Protein 2G1L (pdb70)

Foldseek 3Di:
DFKKKAFPDPDADPPADGMDGDDAAKFWEADAPGNHHDDDPQGHRGAKIKHWDADPVRDIWIKIAGDVSWWKDWPRHTDDGIDIDDAQIWMDTGPRTIIGIHD

Nearest PDB structures (foldseek):
  2g1l-assembly1_A  TM=1.010E+00  e=1.558E-19  Homo sapiens
  4egx-assembly1_B  TM=9.614E-01  e=3.725E-14  Homo sapiens
  4ejq-assembly2_D  TM=9.574E-01  e=4.133E-14  Homo sapiens
  4ejq-assembly1_B  TM=9.590E-01  e=3.873E-13  Homo sapiens
  2eh0-assembly1_A  TM=9.207E-01  e=5.024E-13  Homo sapiens

B-factor: mean 48.71, std 15.78, range [2.0, 111.2]

Structure (mmCIF, N/CA/C/O backbone):
data_2G1L
#
_entry.id   2G1L
#
_cell.length_a   107.620
_cell.length_b   107.620
_cell.length_c   82.995
_cell.angle_alpha   90.00
_cell.angle_beta   90.00
_cell.angle_gamma   120.00
#
_symmetry.space_group_name_H-M   'P 61 2 2'
#
loop_
_entity.id
_entity.type
_entity.pdbx_description
1 polymer 'Kinesin-like protein KIF1C'
2 non-polymer 'CHLORIDE ION'
3 non-polymer 'NICKEL (II) ION'
4 non-polymer 'UNKNOWN ATOM OR ION'
5 water water
#
loop_
_atom_site.group_PDB
_atom_site.id
_atom_site.type_symbol
_atom_site.label_atom_id
_atom_site.label_alt_id
_atom_site.label_comp_id
_atom_site.label_asym_id
_atom_site.label_entity_id
_atom_site.label_seq_id
_atom_site.pdbx_PDB_ins_code
_atom_site.Cartn_x
_atom_site.Cartn_y
_atom_site.Cartn_z
_atom_site.occupancy
_atom_site.B_iso_or_equiv
_atom_site.auth_seq_id
_atom_site.auth_comp_id
_atom_site.auth_asym_id
_atom_site.auth_atom_id
_atom_site.pdbx_PDB_model_num
ATOM 1 N N . SER A 1 2 ? 26.212 -52.424 0.180 1.00 64.42 497 SER A N 1
ATOM 2 C CA . SER A 1 2 ? 25.752 -51.464 1.238 1.00 64.85 497 SER A CA 1
ATOM 3 C C . SER A 1 2 ? 25.267 -50.153 0.587 1.00 63.23 497 SER A C 1
ATOM 4 O O . SER A 1 2 ? 25.253 -50.032 -0.658 1.00 61.65 497 SER A O 1
ATOM 7 N N . THR A 1 3 ? 24.857 -49.187 1.422 1.00 58.47 498 THR A N 1
ATOM 8 C CA . THR A 1 3 ? 24.674 -47.809 0.955 1.00 56.76 498 THR A CA 1
ATOM 9 C C . THR A 1 3 ? 26.057 -47.220 0.681 1.00 56.45 498 THR A C 1
ATOM 10 O O . THR A 1 3 ? 27.048 -47.605 1.340 1.00 56.70 498 THR A O 1
ATOM 14 N N . PRO A 1 4 ? 26.146 -46.322 -0.317 1.00 51.75 499 PRO A N 1
ATOM 15 C CA . PRO A 1 4 ? 27.356 -45.554 -0.475 1.00 47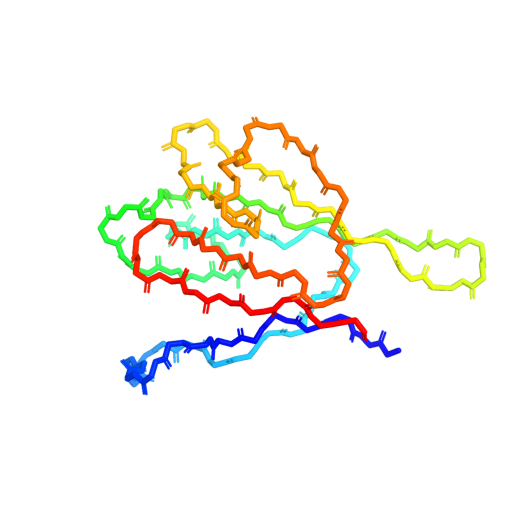.42 499 PRO A CA 1
ATOM 16 C C . PRO A 1 4 ? 27.490 -44.506 0.626 1.00 43.08 499 PRO A C 1
ATOM 17 O O . PRO A 1 4 ? 26.502 -43.889 1.015 1.00 40.45 499 PRO A O 1
ATOM 21 N N . HIS A 1 5 ? 28.709 -44.314 1.122 1.00 41.34 500 HIS A N 1
ATOM 22 C CA . HIS A 1 5 ? 28.983 -43.288 2.128 1.00 39.45 500 HIS A CA 1
ATOM 23 C C . HIS A 1 5 ? 29.882 -42.187 1.606 1.00 37.68 500 HIS A C 1
ATOM 24 O O . HIS A 1 5 ? 30.801 -42.439 0.836 1.00 35.57 500 HIS A O 1
ATOM 31 N N . LEU A 1 6 ? 29.634 -40.966 2.061 1.00 38.18 501 LEU A N 1
ATOM 32 C CA . LEU A 1 6 ? 30.569 -39.864 1.873 1.00 36.46 501 LEU A CA 1
ATOM 33 C C . LEU A 1 6 ? 31.132 -39.535 3.232 1.00 36.33 501 LEU A C 1
ATOM 34 O O . LEU A 1 6 ? 30.413 -39.132 4.120 1.00 36.87 501 LEU A O 1
ATOM 39 N N . VAL A 1 7 ? 32.431 -39.725 3.382 1.00 38.52 502 VAL A N 1
ATOM 40 C CA . VAL A 1 7 ? 33.094 -39.733 4.682 1.00 36.61 502 VAL A CA 1
ATOM 41 C C . VAL A 1 7 ? 34.003 -38.526 4.779 1.00 36.43 502 VAL A C 1
ATOM 42 O O . VAL A 1 7 ? 34.755 -38.249 3.855 1.00 35.85 502 VAL A O 1
ATOM 46 N N . ASN A 1 8 ? 33.965 -37.825 5.902 1.00 37.99 503 ASN A N 1
ATOM 47 C CA . ASN A 1 8 ? 34.699 -36.579 6.030 1.00 37.94 503 ASN A CA 1
ATOM 48 C C . ASN A 1 8 ? 36.141 -36.844 6.433 1.00 39.00 503 ASN A C 1
ATOM 49 O O . ASN A 1 8 ? 36.390 -37.3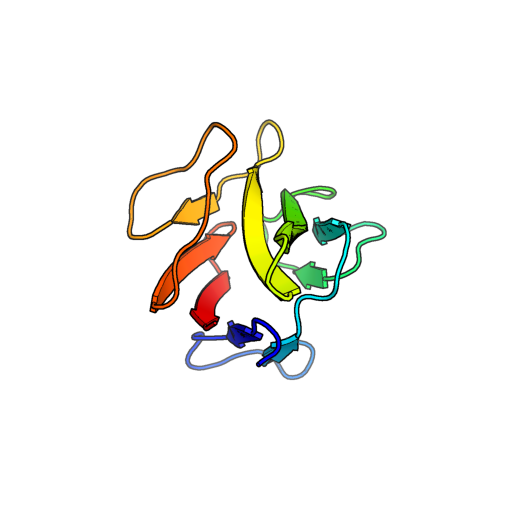67 7.499 1.00 42.90 503 ASN A O 1
ATOM 54 N N . LEU A 1 9 ? 37.099 -36.478 5.591 1.00 42.14 504 LEU A N 1
ATOM 55 C CA . LEU A 1 9 ? 38.504 -36.763 5.902 1.00 44.60 504 LEU A CA 1
ATOM 56 C C . LEU A 1 9 ? 39.203 -35.615 6.625 1.00 47.46 504 LEU A C 1
ATOM 57 O O . LEU A 1 9 ? 40.348 -35.766 7.006 1.00 46.81 504 LEU A O 1
ATOM 62 N N . ASN A 1 10 ? 38.535 -34.484 6.846 1.00 53.32 505 ASN A N 1
ATOM 63 C CA . ASN A 1 10 ? 39.200 -33.357 7.522 1.00 59.57 505 ASN A CA 1
ATOM 64 C C . ASN A 1 10 ? 39.672 -33.729 8.911 1.00 63.99 505 ASN A C 1
ATOM 65 O O . ASN A 1 10 ? 38.921 -34.304 9.669 1.00 64.00 505 ASN A O 1
ATOM 70 N N . GLU A 1 11 ? 40.924 -33.392 9.237 1.00 72.39 506 GLU A N 1
ATOM 71 C CA . GLU A 1 11 ? 41.536 -33.773 10.533 1.00 75.84 506 GLU A CA 1
ATOM 72 C C . GLU A 1 11 ? 40.912 -33.040 11.724 1.00 78.44 506 GLU A C 1
ATOM 73 O O . GLU A 1 11 ? 40.717 -33.629 12.780 1.00 77.77 506 GLU A O 1
ATOM 79 N N . ASP A 1 12 ? 40.598 -31.761 11.547 1.00 81.75 507 ASP A N 1
ATOM 80 C CA . ASP A 1 12 ? 39.905 -30.985 12.577 1.00 84.08 507 ASP A CA 1
ATOM 81 C C . ASP A 1 12 ? 38.637 -30.406 11.996 1.00 84.90 507 ASP A C 1
ATOM 82 O O . ASP A 1 12 ? 38.609 -29.245 11.595 1.00 86.15 507 ASP A O 1
ATOM 87 N N . PRO A 1 13 ? 37.581 -31.217 11.931 1.00 84.50 508 PRO A N 1
ATOM 88 C CA . PRO A 1 13 ? 36.316 -30.710 11.442 1.00 85.64 508 PRO A CA 1
ATOM 89 C C . PRO A 1 13 ? 35.641 -29.874 12.520 1.00 86.79 508 PRO A C 1
ATOM 90 O O . PRO A 1 13 ? 35.753 -30.221 13.695 1.00 85.89 508 PRO A O 1
ATOM 94 N N . LEU A 1 14 ? 34.954 -28.790 12.140 1.00 88.73 509 LEU A N 1
ATOM 95 C CA . LEU A 1 14 ? 34.220 -27.976 13.132 1.00 90.99 509 LEU A CA 1
ATOM 96 C C . LEU A 1 14 ? 33.075 -28.774 13.789 1.00 93.34 509 LEU A C 1
ATOM 97 O O . LEU A 1 14 ? 32.637 -29.823 13.276 1.00 93.01 509 LEU A O 1
ATOM 102 N N . MET A 1 15 ? 32.611 -28.274 14.934 1.00 95.78 510 MET A N 1
ATOM 103 C CA . MET A 1 15 ? 31.522 -28.911 15.683 1.00 96.56 510 MET A CA 1
ATOM 104 C C . MET A 1 15 ? 30.246 -29.006 14.797 1.00 95.84 510 MET A C 1
ATOM 105 O O . MET A 1 15 ? 29.545 -30.026 14.790 1.00 95.65 510 MET A O 1
ATOM 110 N N . SER A 1 16 ? 29.989 -27.938 14.040 1.00 93.46 511 SER A N 1
ATOM 111 C CA . SER A 1 16 ? 28.873 -27.853 13.085 1.00 90.61 511 SER A CA 1
ATOM 112 C C . SER A 1 16 ? 29.036 -28.766 11.862 1.00 88.05 511 SER A C 1
ATOM 113 O O . SER A 1 16 ? 28.055 -29.142 11.213 1.00 88.22 511 SER A O 1
ATOM 116 N N . GLU A 1 17 ? 30.289 -29.084 11.550 1.00 84.13 512 GLU A N 1
ATOM 117 C CA . GLU A 1 17 ? 30.662 -29.832 10.356 1.00 79.99 512 GLU A CA 1
ATOM 118 C C . GLU A 1 17 ? 30.259 -31.301 10.478 1.00 75.88 512 GLU A C 1
ATOM 119 O O . GLU A 1 17 ? 30.342 -31.904 11.554 1.00 77.28 512 GLU A O 1
ATOM 125 N N . CYS A 1 18 ? 29.862 -31.873 9.355 1.00 69.60 513 CYS A N 1
ATOM 126 C CA . CYS A 1 18 ? 29.238 -33.166 9.335 1.00 62.75 513 CYS A CA 1
ATOM 127 C C . CYS A 1 18 ? 30.233 -34.234 8.907 1.00 54.34 513 CYS A C 1
ATOM 128 O O . CYS A 1 18 ? 30.901 -34.106 7.894 1.00 51.17 513 CYS A O 1
ATOM 131 N N . LEU A 1 19 ? 30.305 -35.305 9.675 1.00 48.04 514 LEU A N 1
ATOM 132 C CA . LEU A 1 19 ? 31.375 -36.290 9.533 1.00 44.15 514 LEU A CA 1
ATOM 133 C C . LEU A 1 19 ? 31.097 -37.413 8.539 1.00 39.09 514 LEU A C 1
ATOM 134 O O . LEU A 1 19 ? 32.028 -37.992 8.008 1.00 38.49 514 LEU A O 1
ATOM 139 N N . LEU A 1 20 ? 29.832 -37.706 8.278 1.00 38.64 515 LEU A N 1
ATOM 140 C CA . LEU A 1 20 ? 29.458 -38.832 7.434 1.00 40.29 515 LEU A CA 1
ATOM 141 C C . LEU A 1 20 ? 28.030 -38.686 6.914 1.00 38.77 515 LEU A C 1
ATOM 142 O O . LEU A 1 20 ? 27.135 -38.411 7.682 1.00 36.48 515 LEU A O 1
ATOM 147 N N . TYR A 1 21 ? 27.839 -38.883 5.613 1.00 40.97 516 TYR A N 1
ATOM 148 C CA . TYR A 1 21 ? 26.517 -38.943 4.998 1.00 42.68 516 TYR A CA 1
ATOM 149 C C . TYR A 1 21 ? 26.402 -40.237 4.244 1.00 41.11 516 TYR A C 1
ATOM 150 O O . TYR A 1 21 ? 27.353 -40.649 3.581 1.00 38.80 516 TYR A O 1
ATOM 159 N N . HIS A 1 22 ? 25.233 -40.866 4.324 1.00 40.02 517 HIS A N 1
ATOM 160 C CA . HIS A 1 22 ? 24.881 -41.944 3.397 1.00 40.26 517 HIS A CA 1
ATOM 161 C C . HIS A 1 22 ? 24.291 -41.306 2.142 1.00 41.01 517 HIS A C 1
ATOM 162 O O . HIS A 1 22 ? 23.481 -40.410 2.241 1.00 43.79 517 HIS A O 1
ATOM 169 N N . ILE A 1 23 ? 24.723 -41.745 0.968 1.00 42.57 518 ILE A N 1
ATOM 170 C CA . ILE A 1 23 ? 24.165 -41.238 -0.280 1.00 44.06 518 ILE A CA 1
ATOM 171 C C . ILE A 1 23 ? 22.999 -42.107 -0.720 1.00 45.85 518 ILE A C 1
ATOM 172 O O . ILE A 1 23 ? 23.164 -43.259 -1.141 1.00 45.93 518 ILE A O 1
ATOM 177 N N . LYS A 1 24 ? 21.817 -41.522 -0.619 1.00 48.81 519 LYS A N 1
ATOM 178 C CA . LYS A 1 24 ? 20.585 -42.213 -0.914 1.00 49.89 519 LYS A CA 1
ATOM 179 C C . LYS A 1 24 ? 20.229 -42.167 -2.397 1.00 49.58 519 LYS A C 1
ATOM 180 O O . LYS A 1 24 ? 20.765 -41.346 -3.162 1.00 47.56 519 LYS A O 1
ATOM 186 N N . ASP A 1 25 ? 19.342 -43.086 -2.785 1.00 47.65 520 ASP A N 1
ATOM 187 C CA . ASP A 1 25 ? 18.814 -43.159 -4.130 1.00 44.62 520 ASP A CA 1
ATOM 188 C C . ASP A 1 25 ? 18.342 -41.768 -4.549 1.00 40.10 520 ASP A C 1
ATOM 189 O O . ASP A 1 25 ? 17.806 -41.039 -3.754 1.00 39.63 520 ASP A O 1
ATOM 194 N N . GLY A 1 26 ? 18.598 -41.378 -5.783 1.00 37.76 521 GLY A N 1
ATOM 195 C CA . GLY A 1 26 ? 18.220 -40.042 -6.235 1.00 39.12 521 GLY A CA 1
ATOM 196 C C . GLY A 1 26 ? 19.337 -39.011 -6.217 1.00 37.86 521 GLY A C 1
ATOM 197 O O . GLY A 1 26 ? 20.511 -39.345 -6.253 1.00 39.26 521 GLY A O 1
ATOM 198 N N . VAL A 1 27 ? 18.941 -37.752 -6.157 1.00 38.28 522 VAL A N 1
ATOM 199 C CA . VAL A 1 27 ? 19.836 -36.625 -6.246 1.00 39.20 522 VAL A CA 1
ATOM 200 C C . VAL A 1 27 ? 20.114 -36.103 -4.859 1.00 42.62 522 VAL A C 1
ATOM 201 O O . VAL A 1 27 ? 19.178 -35.737 -4.179 1.00 48.04 522 VAL A O 1
ATOM 205 N N . THR A 1 28 ? 21.386 -36.081 -4.435 1.00 44.26 523 THR A N 1
ATOM 206 C CA . THR A 1 28 ? 21.820 -35.315 -3.258 1.00 43.48 523 THR A CA 1
ATOM 207 C C . THR A 1 28 ? 22.537 -34.045 -3.694 1.00 46.63 523 THR A C 1
ATOM 208 O O . THR A 1 28 ? 23.618 -34.115 -4.258 1.00 49.81 523 THR A O 1
ATOM 212 N N . ARG A 1 29 ? 21.940 -32.891 -3.423 1.00 49.65 524 ARG A N 1
ATOM 213 C CA . ARG A 1 29 ? 22.520 -31.588 -3.782 1.00 49.59 524 ARG A CA 1
ATOM 214 C C . ARG A 1 29 ? 23.461 -31.095 -2.704 1.00 49.76 524 ARG A C 1
ATOM 215 O O . ARG A 1 29 ? 23.118 -31.143 -1.511 1.00 48.61 524 ARG A O 1
ATOM 223 N N . VAL A 1 30 ? 24.646 -30.624 -3.119 1.00 48.01 525 VAL A N 1
ATOM 224 C CA . VAL A 1 30 ? 25.673 -30.123 -2.180 1.00 47.65 525 VAL A CA 1
ATOM 225 C C . VAL A 1 30 ? 25.926 -28.633 -2.384 1.00 47.18 525 VAL A C 1
ATOM 226 O O . VAL A 1 30 ? 26.104 -28.171 -3.503 1.00 46.61 525 VAL A O 1
ATOM 230 N N . GLY A 1 31 ? 25.942 -27.881 -1.297 1.00 50.69 526 GLY A N 1
ATOM 231 C CA . GLY A 1 31 ? 26.172 -26.442 -1.382 1.00 55.23 526 GLY A CA 1
ATOM 232 C C . GLY A 1 31 ? 25.867 -25.702 -0.091 1.00 57.44 526 GLY A C 1
ATOM 233 O O . GLY A 1 31 ? 25.991 -26.251 1.002 1.00 55.24 526 GLY A O 1
ATOM 234 N N . GLN A 1 32 ? 25.473 -24.444 -0.225 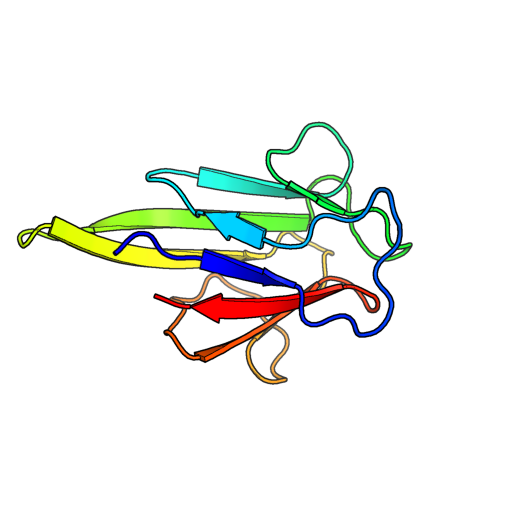1.00 63.07 527 GLN A N 1
ATOM 235 C CA . GLN A 1 32 ? 25.267 -23.573 0.930 1.00 67.15 527 GLN A CA 1
ATOM 236 C C . GLN A 1 32 ? 23.801 -23.253 1.106 1.00 69.39 527 GLN A C 1
ATOM 237 O O . GLN A 1 32 ? 23.264 -23.397 2.193 1.00 71.85 527 GLN A O 1
ATOM 243 N N . VAL A 1 33 ? 23.160 -22.819 0.030 1.00 71.86 528 VAL A N 1
ATOM 244 C CA . VAL A 1 33 ? 21.780 -22.363 0.095 1.00 73.42 528 VAL A CA 1
ATOM 245 C C . VAL A 1 33 ? 20.812 -23.450 -0.363 1.00 74.92 528 VAL A C 1
ATOM 246 O O . VAL A 1 33 ? 20.630 -23.668 -1.576 1.00 73.95 528 VAL A O 1
ATOM 250 N N . ASP A 1 34 ? 20.207 -24.120 0.627 1.00 76.01 529 ASP A N 1
ATOM 251 C CA . ASP A 1 34 ? 19.025 -2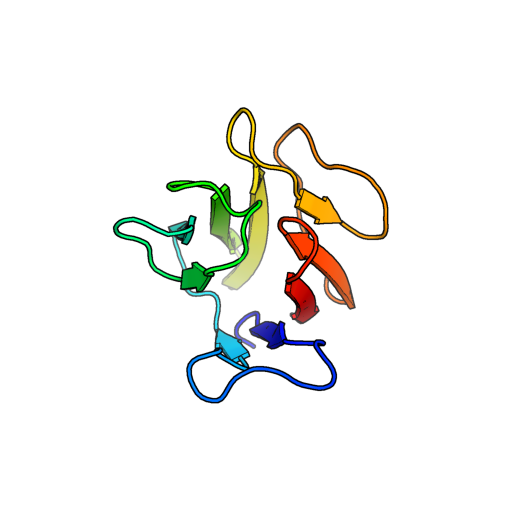5.002 0.433 1.00 76.02 529 ASP A CA 1
ATOM 252 C C . ASP A 1 34 ? 19.414 -26.293 -0.263 1.00 74.46 529 ASP A C 1
ATOM 253 O O . ASP A 1 34 ? 18.975 -26.585 -1.392 1.00 72.08 529 ASP A O 1
ATOM 258 N N . MET A 1 35 ? 20.234 -27.058 0.455 1.00 71.44 530 MET A N 1
ATOM 259 C CA . MET A 1 35 ? 20.901 -28.223 -0.078 1.00 69.32 530 MET A CA 1
ATOM 260 C C . MET A 1 35 ? 20.697 -29.406 0.845 1.00 65.51 530 MET A C 1
ATOM 261 O O . MET A 1 35 ? 20.300 -29.248 1.981 1.00 66.22 530 MET A O 1
ATOM 266 N N . ASP A 1 36 ? 20.972 -30.596 0.350 1.00 61.56 531 ASP A N 1
ATOM 267 C CA . ASP A 1 36 ? 20.873 -31.787 1.160 1.00 59.11 531 ASP A CA 1
ATOM 268 C C . ASP A 1 36 ? 22.141 -31.918 1.996 1.00 57.18 531 ASP A C 1
ATOM 269 O O . ASP A 1 36 ? 22.093 -32.397 3.119 1.00 58.24 531 ASP A O 1
ATOM 274 N N . ILE A 1 37 ? 23.281 -31.482 1.460 1.00 56.07 532 ILE A N 1
ATOM 275 C CA . ILE A 1 37 ? 24.505 -31.392 2.258 1.00 54.56 532 ILE A CA 1
ATOM 276 C C . ILE A 1 37 ? 24.983 -29.951 2.244 1.00 55.45 532 ILE A C 1
ATOM 277 O O . ILE A 1 37 ? 25.206 -29.383 1.182 1.00 57.46 532 ILE A O 1
ATOM 282 N N . LYS A 1 38 ? 25.117 -29.361 3.429 1.00 56.25 533 LYS A N 1
ATOM 283 C CA . LYS A 1 38 ? 25.509 -27.961 3.561 1.00 55.76 533 LYS A CA 1
ATOM 284 C C . LYS A 1 38 ? 26.982 -27.881 3.928 1.00 52.95 533 LYS A C 1
ATOM 285 O O . LYS A 1 38 ? 27.404 -28.472 4.914 1.00 51.04 533 LYS A O 1
ATOM 291 N N . LEU A 1 39 ? 27.764 -27.171 3.122 1.00 52.02 534 LEU A N 1
ATOM 292 C CA . LEU A 1 39 ? 29.193 -26.962 3.405 1.00 51.53 534 LEU A CA 1
ATOM 293 C C . LEU A 1 39 ? 29.448 -25.472 3.405 1.00 49.76 534 LEU A C 1
ATOM 294 O O . LEU A 1 39 ? 28.915 -24.751 2.553 1.00 50.15 534 LEU A O 1
ATOM 299 N N . THR A 1 40 ? 30.253 -24.998 4.350 1.00 48.12 535 THR A N 1
ATOM 300 C CA . THR A 1 40 ? 30.334 -23.551 4.592 1.00 48.78 535 THR A CA 1
ATOM 301 C C . THR A 1 40 ? 31.562 -22.839 4.048 1.00 47.85 535 THR A C 1
ATOM 302 O O . THR A 1 40 ? 31.533 -21.639 3.910 1.00 53.91 535 THR A O 1
ATOM 306 N N . GLY A 1 41 ? 32.636 -23.550 3.755 1.00 46.56 536 GLY A N 1
ATOM 307 C CA . GLY A 1 41 ? 33.823 -22.931 3.156 1.00 46.87 536 GLY A CA 1
ATOM 308 C C . GLY A 1 41 ? 33.611 -21.761 2.185 1.00 46.62 536 GLY A C 1
ATOM 309 O O . GLY A 1 41 ? 32.608 -21.658 1.471 1.00 47.37 536 GLY A O 1
ATOM 310 N N . GLN A 1 42 ? 34.594 -20.883 2.151 1.00 47.39 537 GLN A N 1
ATOM 311 C CA . GLN A 1 42 ? 34.568 -19.696 1.303 1.00 45.96 537 GLN A CA 1
ATOM 312 C C . GLN A 1 42 ? 34.400 -20.002 -0.195 1.00 46.23 537 GLN A C 1
ATOM 313 O O . GLN A 1 42 ? 33.839 -19.192 -0.938 1.00 44.63 537 GLN A O 1
ATOM 319 N N . PHE A 1 43 ? 34.891 -21.159 -0.637 1.00 46.61 538 PHE A N 1
ATOM 320 C CA . PHE A 1 43 ? 34.831 -21.535 -2.052 1.00 46.05 538 PHE A CA 1
ATOM 321 C C . PHE A 1 43 ? 33.685 -22.478 -2.403 1.00 46.18 538 PHE A C 1
ATOM 322 O O . PHE A 1 43 ? 33.563 -22.907 -3.562 1.00 46.07 538 PHE A O 1
ATOM 330 N N . ILE A 1 44 ? 32.840 -22.795 -1.422 1.00 44.18 539 ILE A N 1
ATOM 331 C CA . ILE A 1 44 ? 31.652 -23.599 -1.687 1.00 44.60 539 ILE A CA 1
ATOM 332 C C . ILE A 1 44 ? 30.575 -22.679 -2.237 1.00 44.38 539 ILE A C 1
ATOM 333 O O . ILE A 1 44 ? 30.187 -21.749 -1.573 1.00 44.64 539 ILE A O 1
ATOM 338 N N . ARG A 1 45 ? 30.112 -22.933 -3.461 1.00 48.71 540 ARG A N 1
ATOM 339 C CA . ARG A 1 45 ? 29.029 -22.143 -4.080 1.00 51.41 540 ARG A CA 1
ATOM 340 C C . ARG A 1 45 ? 27.683 -22.518 -3.478 1.00 51.82 540 ARG A C 1
ATOM 341 O O . ARG A 1 45 ? 27.579 -23.483 -2.713 1.00 52.49 540 ARG A O 1
ATOM 349 N N . GLU A 1 46 ? 26.649 -21.756 -3.808 1.00 53.23 541 GLU A N 1
ATOM 350 C CA . GLU A 1 46 ? 25.319 -22.018 -3.238 1.00 55.63 541 GLU A CA 1
ATOM 351 C C . GLU A 1 46 ? 24.833 -23.380 -3.677 1.00 52.98 541 GLU A C 1
ATOM 352 O O . GLU A 1 46 ? 24.361 -24.157 -2.859 1.00 52.05 541 GLU A O 1
ATOM 358 N N . GLN A 1 47 ? 24.947 -23.638 -4.979 1.00 51.28 542 GLN A N 1
ATOM 359 C CA . GLN A 1 47 ? 24.814 -24.971 -5.549 1.00 51.01 542 GLN A CA 1
ATOM 360 C C . GLN A 1 47 ? 26.205 -25.418 -5.981 1.00 46.73 542 GLN A C 1
ATOM 361 O O . GLN A 1 47 ? 26.659 -25.051 -7.056 1.00 44.31 542 GLN A O 1
ATOM 367 N N . HIS A 1 48 ? 26.893 -26.201 -5.158 1.00 43.28 543 HIS A N 1
ATOM 368 C CA . HIS A 1 48 ? 28.266 -26.608 -5.506 1.00 42.89 543 HIS A CA 1
ATOM 369 C C . HIS A 1 48 ? 28.336 -27.759 -6.527 1.00 42.20 543 HIS A C 1
ATOM 370 O O . HIS A 1 48 ? 28.981 -27.651 -7.581 1.00 40.21 543 HIS A O 1
ATOM 377 N N . CYS A 1 49 ? 27.681 -28.863 -6.192 1.00 40.60 544 CYS A N 1
ATOM 378 C CA . CYS A 1 49 ? 27.609 -30.012 -7.075 1.00 39.24 544 CYS A CA 1
ATOM 379 C C . CYS A 1 49 ? 26.497 -30.938 -6.600 1.00 37.72 544 CYS A C 1
ATOM 380 O O . CYS A 1 49 ? 25.890 -30.685 -5.572 1.00 38.49 544 CYS A O 1
ATOM 383 N N . LEU A 1 50 ? 26.236 -32.019 -7.324 1.00 38.33 545 LEU A N 1
ATOM 384 C CA . LEU A 1 50 ? 25.282 -32.998 -6.836 1.00 38.18 545 LEU A CA 1
ATOM 385 C C . LEU A 1 50 ? 25.665 -34.427 -7.137 1.00 35.83 545 LEU A C 1
ATOM 386 O O . LEU A 1 50 ? 26.321 -34.709 -8.119 1.00 36.38 545 LEU A O 1
ATOM 391 N N . PHE A 1 51 ? 25.279 -35.315 -6.236 1.00 35.64 546 PHE A N 1
ATOM 392 C CA . PHE A 1 51 ? 25.416 -36.739 -6.444 1.00 38.16 546 PHE A CA 1
ATOM 393 C C . PHE A 1 51 ? 24.115 -37.329 -7.019 1.00 38.85 546 PHE A C 1
ATOM 394 O O . PHE A 1 51 ? 23.005 -36.945 -6.608 1.00 35.73 546 PHE A O 1
ATOM 402 N N . ARG A 1 52 ? 24.248 -38.241 -7.981 1.00 38.71 547 ARG A N 1
ATOM 403 C CA . ARG A 1 52 ? 23.106 -39.054 -8.438 1.00 38.60 547 ARG A CA 1
ATOM 404 C C . ARG A 1 52 ? 23.339 -40.500 -8.127 1.00 37.42 547 ARG A C 1
ATOM 405 O O . ARG A 1 52 ? 24.353 -41.063 -8.526 1.00 36.12 547 ARG A O 1
ATOM 413 N N . SER A 1 53 ? 22.391 -41.111 -7.437 1.00 38.47 548 SER A N 1
ATOM 414 C CA . SER A 1 53 ? 22.470 -42.525 -7.162 1.00 40.29 548 SER A CA 1
ATOM 415 C C . SER A 1 53 ? 21.352 -43.212 -7.921 1.00 39.14 548 SER A C 1
ATOM 416 O O . SER A 1 53 ? 20.176 -42.891 -7.727 1.00 39.35 548 SER A O 1
ATOM 419 N N . ILE A 1 54 ? 21.738 -44.126 -8.806 1.00 39.22 549 ILE A N 1
ATOM 420 C CA . ILE A 1 54 ? 20.809 -44.823 -9.696 1.00 41.78 549 ILE A CA 1
ATOM 421 C C . ILE A 1 54 ? 21.011 -46.331 -9.540 1.00 44.04 549 ILE A C 1
ATOM 422 O O . ILE A 1 54 ? 22.147 -46.804 -9.485 1.00 42.17 549 ILE A O 1
ATOM 427 N N . PRO A 1 55 ? 19.909 -47.101 -9.463 1.00 50.15 550 PRO A N 1
ATOM 428 C CA . PRO A 1 55 ? 20.019 -48.574 -9.335 1.00 50.29 550 PRO A CA 1
ATOM 429 C C . PRO A 1 55 ? 20.274 -49.311 -10.636 1.00 50.95 550 PRO A C 1
ATOM 430 O O . PRO A 1 55 ? 19.778 -48.914 -11.693 1.00 48.42 550 PRO A O 1
ATOM 434 N N . GLN A 1 56 ? 21.046 -50.388 -10.537 1.00 55.33 551 GLN A N 1
ATOM 435 C CA . GLN A 1 56 ? 21.221 -51.318 -11.642 1.00 59.56 551 GLN A CA 1
ATOM 436 C C . GLN A 1 56 ? 20.259 -52.479 -11.509 1.00 62.65 551 GLN A C 1
ATOM 437 O O . GLN A 1 56 ? 19.718 -52.708 -10.412 1.00 62.77 551 GLN A O 1
ATOM 443 N N . PRO A 1 57 ? 20.030 -53.212 -12.627 1.00 66.22 552 PRO A N 1
ATOM 444 C CA . PRO A 1 57 ? 19.301 -54.489 -12.643 1.00 66.97 552 PRO A CA 1
ATOM 445 C C . PRO A 1 57 ? 19.470 -55.339 -11.360 1.00 67.74 552 PRO A C 1
ATOM 446 O O . PRO A 1 57 ? 18.474 -55.670 -10.697 1.00 65.46 552 PRO A O 1
ATOM 450 N N . ASP A 1 58 ? 20.719 -55.630 -10.998 1.00 68.47 553 ASP A N 1
ATOM 451 C CA . ASP A 1 58 ? 21.011 -56.431 -9.804 1.00 69.13 553 ASP A CA 1
ATOM 452 C C . ASP A 1 58 ? 20.807 -55.731 -8.439 1.00 70.69 553 ASP A C 1
ATOM 453 O O . ASP A 1 58 ? 21.141 -56.319 -7.405 1.00 73.09 553 ASP A O 1
ATOM 458 N N . GLY A 1 59 ? 20.293 -54.493 -8.427 1.00 70.36 554 GLY A N 1
ATOM 459 C CA . GLY A 1 59 ? 20.181 -53.703 -7.184 1.00 69.36 554 GLY A CA 1
ATOM 460 C C . GLY A 1 59 ? 21.389 -52.802 -6.873 1.00 70.04 554 GLY A C 1
ATOM 461 O O . GLY A 1 59 ? 21.221 -51.708 -6.322 1.00 70.31 554 GLY A O 1
ATOM 462 N N . GLU A 1 60 ? 22.601 -53.258 -7.224 1.00 69.42 555 GLU A N 1
ATOM 463 C CA . GLU A 1 60 ? 23.850 -52.497 -6.995 1.00 65.84 555 GLU A CA 1
ATOM 464 C C . GLU A 1 60 ? 23.750 -51.082 -7.569 1.00 62.62 555 GLU A C 1
ATOM 465 O O . GLU A 1 60 ? 23.213 -50.878 -8.656 1.00 66.60 555 GLU A O 1
ATOM 471 N N . VAL A 1 61 ? 24.256 -50.106 -6.840 1.00 55.26 556 VAL A N 1
ATOM 472 C CA . VAL A 1 61 ? 24.046 -48.719 -7.215 1.00 50.99 556 VAL A CA 1
ATOM 473 C C . VAL A 1 61 ? 25.244 -48.172 -8.005 1.00 46.66 556 VAL A C 1
ATOM 474 O O . VAL A 1 61 ? 26.348 -48.712 -7.944 1.00 44.98 556 VAL A O 1
ATOM 478 N N . VAL A 1 62 ? 24.977 -47.136 -8.791 1.00 40.20 557 VAL A N 1
ATOM 479 C CA . VAL A 1 62 ? 25.975 -46.399 -9.510 1.00 36.92 557 VAL A CA 1
ATOM 480 C C . VAL A 1 62 ? 25.787 -44.961 -9.066 1.00 37.51 557 VAL A C 1
ATOM 481 O O . VAL A 1 62 ? 24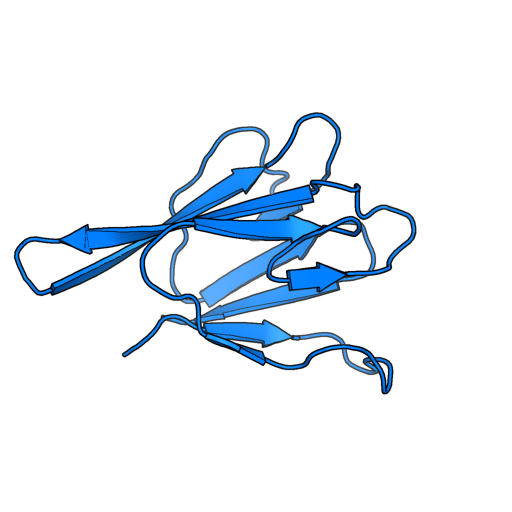.677 -44.425 -9.117 1.00 36.93 557 VAL A O 1
ATOM 485 N N . VAL A 1 63 ? 26.862 -44.346 -8.588 1.00 36.42 558 VAL A N 1
ATOM 486 C CA . VAL A 1 63 ? 26.812 -42.969 -8.109 1.00 32.86 558 VAL A CA 1
ATOM 487 C C . VAL A 1 63 ? 27.669 -42.106 -9.037 1.00 34.67 558 VAL A C 1
ATOM 488 O O . VAL A 1 63 ? 28.836 -42.443 -9.324 1.00 33.93 558 VAL A O 1
ATOM 492 N N . THR A 1 64 ? 27.080 -41.015 -9.526 1.00 32.93 559 THR A N 1
ATOM 493 C CA . THR A 1 64 ? 27.791 -40.076 -10.329 1.00 33.43 559 THR A CA 1
ATOM 494 C C . THR A 1 64 ? 27.855 -38.753 -9.585 1.00 34.64 559 THR A C 1
ATOM 495 O O . THR A 1 64 ? 27.021 -38.488 -8.733 1.00 37.13 559 THR A O 1
ATOM 499 N N . LEU A 1 65 ? 28.854 -37.936 -9.916 1.00 35.56 560 LEU A N 1
ATOM 500 C CA . LEU A 1 65 ? 29.013 -36.583 -9.370 1.00 36.57 560 LEU A CA 1
ATOM 501 C C . LEU A 1 65 ? 28.958 -35.582 -10.524 1.00 36.63 560 LEU A C 1
ATOM 502 O O . LEU A 1 65 ? 29.630 -35.769 -11.533 1.00 34.16 560 LEU A O 1
ATOM 507 N N . GLU A 1 66 ? 28.123 -34.555 -10.407 1.00 39.27 561 GLU A N 1
ATOM 508 C CA . GLU A 1 66 ? 28.069 -33.485 -11.412 1.00 43.45 561 GLU A CA 1
ATOM 509 C C . GLU A 1 66 ? 28.477 -32.186 -10.770 1.00 41.35 561 GLU A C 1
ATOM 510 O O . GLU A 1 66 ? 27.856 -31.768 -9.810 1.00 38.56 561 GLU A O 1
ATOM 516 N N . PRO A 1 67 ? 29.501 -31.523 -11.300 1.00 42.68 562 PRO A N 1
ATOM 517 C CA . PRO A 1 67 ? 29.913 -30.248 -10.715 1.00 42.41 562 PRO A CA 1
ATOM 518 C C . PRO A 1 67 ? 29.080 -29.126 -11.280 1.00 40.02 562 PRO A C 1
ATOM 519 O O . PRO A 1 67 ? 28.671 -29.203 -12.416 1.00 37.49 562 PRO A O 1
ATOM 523 N N . CYS A 1 68 ? 28.806 -28.104 -10.488 1.00 42.26 563 CYS A N 1
ATOM 524 C CA . CYS A 1 68 ? 28.082 -26.941 -10.989 1.00 42.52 563 CYS A CA 1
ATOM 525 C C . CYS A 1 68 ? 29.052 -25.908 -11.533 1.00 43.28 563 CYS A C 1
ATOM 526 O O . CYS A 1 68 ? 30.174 -25.786 -11.058 1.00 44.44 563 CYS A O 1
ATOM 529 N N . GLU A 1 69 ? 28.602 -25.198 -12.556 1.00 47.51 564 GLU A N 1
ATOM 530 C CA . GLU A 1 69 ? 29.293 -24.066 -13.144 1.00 47.38 564 GLU A CA 1
ATOM 531 C C . GLU A 1 69 ? 29.899 -23.176 -12.081 1.00 46.87 564 GLU A C 1
ATOM 532 O O . GLU A 1 69 ? 29.186 -22.647 -11.236 1.00 45.40 564 GLU A O 1
ATOM 538 N N . GLY A 1 70 ? 31.217 -23.022 -12.123 1.00 44.53 565 GLY A N 1
ATOM 539 C CA . GLY A 1 70 ? 31.925 -22.130 -11.230 1.00 43.11 565 GLY A CA 1
ATOM 540 C C . GLY A 1 70 ? 32.143 -22.673 -9.841 1.00 43.45 565 GLY A C 1
ATOM 541 O O . GLY A 1 70 ? 32.532 -21.927 -8.959 1.00 47.20 565 GLY A O 1
ATOM 542 N N . ALA A 1 71 ? 31.893 -23.963 -9.634 1.00 41.41 566 ALA A N 1
ATOM 543 C CA . ALA A 1 71 ? 32.106 -24.590 -8.341 1.00 40.31 566 ALA A CA 1
ATOM 544 C C . ALA A 1 71 ? 33.166 -25.668 -8.532 1.00 40.82 566 ALA A C 1
ATOM 545 O O . ALA A 1 71 ? 32.988 -26.594 -9.324 1.00 41.98 566 ALA A O 1
ATOM 547 N N . GLU A 1 72 ? 34.283 -25.522 -7.821 1.00 41.70 567 GLU A N 1
ATOM 548 C CA . GLU A 1 72 ? 35.433 -26.389 -7.985 1.00 39.44 567 GLU A CA 1
ATOM 549 C C . GLU A 1 72 ? 35.286 -27.632 -7.127 1.00 37.53 567 GLU A C 1
ATOM 550 O O . GLU A 1 72 ? 34.991 -27.549 -5.932 1.00 35.04 567 GLU A O 1
ATOM 556 N N . THR A 1 73 ? 35.478 -28.781 -7.763 1.00 35.10 568 THR A N 1
ATOM 557 C CA . THR A 1 73 ? 35.459 -30.058 -7.099 1.00 35.54 568 THR A CA 1
ATOM 558 C C . THR A 1 73 ? 36.531 -30.875 -7.774 1.00 35.20 568 THR A C 1
ATOM 559 O O . THR A 1 73 ? 36.687 -30.790 -9.000 1.00 37.45 568 THR A O 1
ATOM 563 N N . TYR A 1 74 ? 37.266 -31.666 -6.998 1.00 35.25 569 TYR A N 1
ATOM 564 C CA . TYR A 1 74 ? 38.302 -32.559 -7.541 1.00 35.67 569 TYR A CA 1
ATOM 565 C C . TYR A 1 74 ? 38.029 -33.987 -7.126 1.00 33.50 569 TYR A C 1
ATOM 566 O O . TYR A 1 74 ? 37.653 -34.223 -5.983 1.00 33.54 569 TYR A O 1
ATOM 575 N N . VAL A 1 75 ? 38.229 -34.932 -8.042 1.00 31.09 570 VAL A N 1
ATOM 576 C CA . VAL A 1 75 ? 38.188 -36.359 -7.710 1.00 32.17 570 VAL A CA 1
ATOM 577 C C . VAL A 1 75 ? 39.587 -36.938 -7.931 1.00 31.06 570 VAL A C 1
ATOM 578 O O . VAL A 1 75 ? 40.091 -36.932 -9.038 1.00 29.10 570 VAL A O 1
ATOM 582 N N . ASN A 1 76 ? 40.217 -37.421 -6.868 1.00 35.68 571 ASN A N 1
ATOM 583 C CA . ASN A 1 76 ? 41.589 -37.979 -6.943 1.00 35.63 571 ASN A CA 1
ATOM 584 C C . ASN A 1 76 ? 42.567 -37.022 -7.569 1.00 38.37 571 ASN A C 1
ATOM 585 O O . ASN A 1 76 ? 43.357 -37.396 -8.432 1.00 42.09 571 ASN A O 1
ATOM 590 N N . GLY A 1 77 ? 42.487 -35.767 -7.160 1.00 39.44 572 GLY A N 1
ATOM 591 C CA . GLY A 1 77 ? 43.386 -34.766 -7.671 1.00 40.93 572 GLY A CA 1
ATOM 592 C C . GLY A 1 77 ? 42.977 -34.069 -8.948 1.00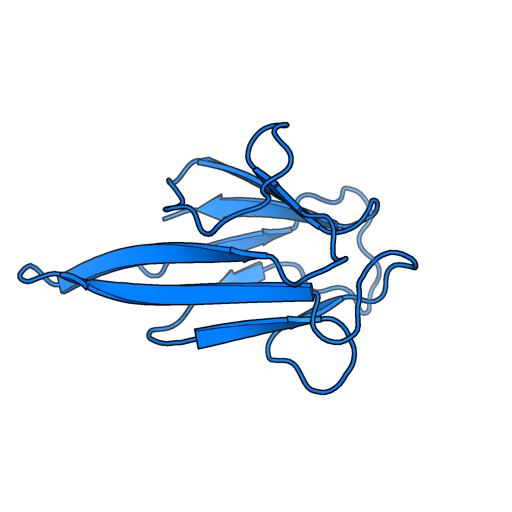 42.32 572 GLY A C 1
ATOM 593 O O . GLY A 1 77 ? 43.374 -32.950 -9.142 1.00 43.26 572 GLY A O 1
ATOM 594 N N . LYS A 1 78 ? 42.202 -34.707 -9.824 1.00 43.52 573 LYS A N 1
ATOM 595 C CA . LYS A 1 78 ? 41.801 -34.054 -11.071 1.00 43.83 573 LYS A CA 1
ATOM 596 C C . LYS A 1 78 ? 40.558 -33.200 -10.851 1.00 41.10 573 LYS A C 1
ATOM 597 O O . LYS A 1 78 ? 39.588 -33.650 -10.271 1.00 42.29 573 LYS A O 1
ATOM 603 N N . LEU A 1 79 ? 40.606 -31.958 -11.309 1.00 39.08 574 LEU A N 1
ATOM 604 C CA . LEU A 1 79 ? 39.458 -31.070 -11.273 1.00 37.63 574 LEU A CA 1
ATOM 605 C C . LEU A 1 79 ? 38.432 -31.689 -12.166 1.00 36.96 574 LEU A C 1
ATOM 606 O O . LEU A 1 79 ? 38.739 -32.071 -13.268 1.00 37.55 574 LEU A O 1
ATOM 611 N N . VAL A 1 80 ? 37.212 -31.802 -11.679 1.00 39.32 575 VAL A N 1
ATOM 612 C CA . VAL A 1 80 ? 36.156 -32.366 -12.479 1.00 40.37 575 VAL A CA 1
ATOM 613 C C . VAL A 1 80 ? 35.321 -31.227 -12.976 1.00 42.10 575 VAL A C 1
ATOM 614 O O . VAL A 1 80 ? 34.902 -30.333 -12.234 1.00 41.41 575 VAL A O 1
ATOM 618 N N . THR A 1 81 ? 35.077 -31.290 -14.260 1.00 45.05 576 THR A N 1
ATOM 619 C CA . THR A 1 81 ? 34.501 -30.213 -14.992 1.00 47.67 576 THR A CA 1
ATOM 620 C C . THR A 1 81 ? 33.176 -30.676 -15.683 1.00 48.29 576 THR A C 1
ATOM 621 O O . THR A 1 81 ? 32.312 -29.864 -16.001 1.00 49.55 576 THR A O 1
ATOM 625 N N . GLU A 1 82 ? 33.048 -31.989 -15.898 1.00 48.08 577 GLU A N 1
ATOM 626 C CA . GLU A 1 82 ? 31.849 -32.641 -16.418 1.00 45.28 577 GLU A CA 1
ATOM 627 C C . GLU A 1 82 ? 31.431 -33.745 -15.446 1.00 41.17 577 GLU A C 1
ATOM 628 O O . GLU A 1 82 ? 32.207 -34.114 -14.578 1.00 37.12 577 GLU A O 1
ATOM 634 N N . PRO A 1 83 ? 30.196 -34.278 -15.583 1.00 39.43 578 PRO A N 1
ATOM 635 C CA . PRO A 1 83 ? 29.793 -35.406 -14.729 1.00 38.79 578 PRO A CA 1
ATOM 636 C C . PRO A 1 83 ? 30.663 -36.639 -14.918 1.00 36.49 578 PRO A C 1
ATOM 637 O O . PRO A 1 83 ? 31.206 -36.868 -15.987 1.00 37.20 578 PRO A O 1
ATOM 641 N N . LEU A 1 84 ? 30.738 -37.437 -13.869 1.00 37.19 579 LEU A N 1
ATOM 642 C CA . LEU A 1 84 ? 31.759 -38.436 -13.701 1.00 33.60 579 LEU A CA 1
ATOM 643 C C . LEU A 1 84 ? 31.170 -39.550 -12.822 1.00 34.06 579 LEU A C 1
ATOM 644 O O . LEU A 1 84 ? 30.488 -39.257 -11.846 1.00 32.48 579 LEU A O 1
ATOM 649 N N . VAL A 1 85 ? 31.436 -40.810 -13.151 1.00 32.84 580 VAL A N 1
ATOM 650 C CA . VAL A 1 85 ? 31.009 -41.925 -12.309 1.00 30.51 580 VAL A CA 1
ATOM 651 C C . VAL A 1 85 ? 32.054 -42.144 -11.216 1.00 31.49 580 VAL A C 1
ATOM 652 O O . VAL A 1 85 ? 33.212 -42.395 -11.514 1.00 33.63 580 VAL A O 1
ATOM 656 N N . LEU A 1 86 ? 31.629 -42.082 -9.956 1.00 32.61 581 LEU A N 1
ATOM 657 C CA . LEU A 1 86 ? 32.509 -42.303 -8.821 1.00 30.46 581 LEU A CA 1
ATOM 658 C C . LEU A 1 86 ? 32.816 -43.790 -8.566 1.00 32.47 581 LEU A C 1
ATOM 659 O O . LEU A 1 86 ? 32.072 -44.670 -8.983 1.00 34.82 581 LEU A O 1
ATOM 664 N N . LYS A 1 87 ? 33.905 -44.045 -7.839 1.00 32.66 582 LYS A N 1
ATOM 665 C CA . LYS A 1 87 ? 34.327 -45.393 -7.488 1.00 32.69 582 LYS A CA 1
ATOM 666 C C . LYS A 1 87 ? 34.774 -45.453 -6.051 1.00 33.31 582 LYS A C 1
ATOM 667 O O . LYS A 1 87 ? 35.365 -44.514 -5.535 1.00 35.61 582 LYS A O 1
ATOM 673 N N . SER A 1 88 ? 34.496 -46.568 -5.400 1.00 33.20 583 SER A N 1
ATOM 674 C CA . SER A 1 88 ? 34.820 -46.716 -4.000 1.00 34.70 583 SER A CA 1
ATOM 675 C C . SER A 1 88 ? 36.303 -46.437 -3.824 1.00 33.85 583 SER A C 1
ATOM 676 O O . SER A 1 88 ? 37.112 -46.950 -4.583 1.00 34.93 583 SER A O 1
ATOM 679 N N . GLY A 1 89 ? 36.652 -45.614 -2.843 1.00 32.71 584 GLY A N 1
ATOM 680 C CA . GLY A 1 89 ? 38.036 -45.177 -2.660 1.00 31.69 584 GLY A CA 1
ATOM 681 C C . GLY A 1 89 ? 38.327 -43.762 -3.150 1.00 31.29 584 GLY A C 1
ATOM 682 O O . GLY A 1 89 ? 39.203 -43.094 -2.611 1.00 34.30 584 GLY A O 1
ATOM 683 N N . ASN A 1 90 ? 37.608 -43.296 -4.170 1.00 31.66 585 ASN A N 1
ATOM 684 C CA . ASN A 1 90 ? 37.786 -41.929 -4.681 1.00 31.79 585 ASN A CA 1
ATOM 685 C C . ASN A 1 90 ? 37.823 -40.879 -3.580 1.00 33.17 585 ASN A C 1
ATOM 686 O O . ASN A 1 90 ? 37.046 -40.932 -2.630 1.00 31.19 585 ASN A O 1
ATOM 691 N N . ARG A 1 91 ? 38.731 -39.920 -3.729 1.00 37.02 586 ARG A N 1
ATOM 692 C CA . ARG A 1 91 ? 38.869 -38.818 -2.792 1.00 36.62 586 ARG A CA 1
ATOM 693 C C . ARG A 1 91 ? 38.304 -37.588 -3.474 1.00 35.41 586 ARG A C 1
ATOM 694 O O . ARG A 1 91 ? 38.659 -37.283 -4.609 1.00 36.00 586 ARG A O 1
ATOM 702 N N . ILE A 1 92 ? 37.407 -36.901 -2.789 1.00 33.03 587 ILE A N 1
ATOM 703 C CA . ILE A 1 92 ? 36.676 -35.762 -3.351 1.00 32.24 587 ILE A CA 1
ATOM 704 C C . ILE A 1 92 ? 36.948 -34.536 -2.500 1.00 32.75 587 ILE A C 1
ATOM 705 O O . ILE A 1 92 ? 36.757 -34.563 -1.268 1.00 33.28 587 ILE A O 1
ATOM 710 N N . VAL A 1 93 ? 37.407 -33.469 -3.142 1.00 31.54 588 VAL A N 1
ATOM 711 C CA . VAL A 1 93 ? 37.649 -32.212 -2.461 1.00 30.30 588 VAL A CA 1
ATOM 712 C C . VAL A 1 93 ? 36.674 -31.261 -3.076 1.00 29.16 588 VAL A C 1
ATOM 713 O O . VAL A 1 93 ? 36.554 -31.236 -4.297 1.00 30.32 588 VAL A O 1
ATOM 717 N N . MET A 1 94 ? 35.955 -30.509 -2.245 1.00 30.53 589 MET A N 1
ATOM 718 C CA . MET A 1 94 ? 35.026 -29.487 -2.718 1.00 33.15 589 MET A CA 1
ATOM 719 C C . MET A 1 94 ? 35.475 -28.185 -2.151 1.00 33.91 589 MET A C 1
ATOM 720 O O . MET A 1 94 ? 35.704 -28.082 -0.952 1.00 35.52 589 MET A O 1
ATOM 725 N N . GLY A 1 95 ? 35.611 -27.186 -3.009 1.00 35.48 590 GLY A N 1
ATOM 726 C CA . GLY A 1 95 ? 36.208 -25.944 -2.599 1.00 37.70 590 GLY A CA 1
ATOM 727 C C . GLY A 1 95 ? 37.656 -26.245 -2.257 1.00 38.58 590 GLY A C 1
ATOM 728 O O . GLY A 1 95 ? 38.327 -27.026 -2.963 1.00 38.16 590 GLY A O 1
ATOM 729 N N . LYS A 1 96 ? 38.146 -25.626 -1.184 1.00 38.16 591 LYS A N 1
ATOM 730 C CA . LYS A 1 96 ? 39.511 -25.872 -0.746 1.00 39.64 591 LYS A CA 1
ATOM 731 C C . LYS A 1 96 ? 39.556 -26.375 0.689 1.00 40.14 591 LYS A C 1
ATOM 732 O O . LYS A 1 96 ? 40.611 -26.779 1.159 1.00 40.24 591 LYS A O 1
ATOM 738 N N . ASN A 1 97 ? 38.410 -26.391 1.365 1.00 41.88 592 ASN A N 1
ATOM 739 C CA . ASN A 1 97 ? 38.358 -26.764 2.776 1.00 44.26 592 ASN A CA 1
ATOM 740 C C . ASN A 1 97 ? 37.540 -28.013 3.126 1.00 45.30 592 ASN A C 1
ATOM 741 O O . ASN A 1 97 ? 37.292 -28.274 4.307 1.00 45.47 592 ASN A O 1
ATOM 746 N N . HIS A 1 98 ? 37.132 -28.790 2.121 1.00 45.11 593 HIS A N 1
ATOM 747 C CA . HIS A 1 98 ? 36.296 -29.975 2.367 1.00 42.19 593 HIS A CA 1
ATOM 748 C C . HIS A 1 98 ? 36.830 -31.169 1.610 1.00 40.68 593 HIS A C 1
ATOM 749 O O . HIS A 1 98 ? 36.808 -31.180 0.385 1.00 42.97 593 HIS A O 1
ATOM 756 N N . VAL A 1 99 ? 37.326 -32.153 2.358 1.00 36.50 594 VAL A N 1
ATOM 757 C CA . VAL A 1 99 ? 37.840 -33.384 1.799 1.00 35.82 594 VAL A CA 1
ATOM 758 C C . VAL A 1 99 ? 37.028 -34.594 2.257 1.00 35.41 594 VAL A C 1
ATOM 759 O O . VAL A 1 99 ? 36.798 -34.802 3.466 1.00 33.04 594 VAL A O 1
ATOM 763 N N . PHE A 1 100 ? 36.630 -35.414 1.291 1.00 35.00 595 PHE A N 1
ATOM 764 C CA . PHE A 1 100 ? 35.884 -36.623 1.585 1.00 35.51 595 PHE A CA 1
ATOM 765 C C . PHE A 1 100 ? 36.474 -37.845 0.943 1.00 33.17 595 PHE A C 1
ATOM 766 O O . PHE A 1 100 ? 37.226 -37.744 -0.014 1.00 32.30 595 PHE A O 1
ATOM 774 N N . ARG A 1 101 ? 36.108 -39.010 1.465 1.00 35.54 596 ARG A N 1
ATOM 775 C CA . ARG A 1 101 ? 36.182 -40.239 0.672 1.00 37.46 596 ARG A CA 1
ATOM 776 C C . ARG A 1 101 ? 34.790 -40.733 0.310 1.00 34.58 596 ARG A C 1
ATOM 777 O O . ARG A 1 101 ? 33.868 -40.686 1.113 1.00 34.02 596 ARG A O 1
ATOM 785 N N . PHE A 1 102 ? 34.654 -41.173 -0.925 1.00 34.19 597 PHE A N 1
ATOM 786 C CA . PHE A 1 102 ? 33.495 -41.918 -1.356 1.00 36.94 597 PHE A CA 1
ATOM 787 C C . PHE A 1 102 ? 33.752 -43.410 -1.114 1.00 38.10 597 PHE A C 1
ATOM 788 O O . PHE A 1 102 ? 34.716 -43.981 -1.620 1.00 37.12 597 PHE A O 1
ATOM 796 N N . ASN A 1 103 ? 32.876 -44.024 -0.332 1.00 42.71 598 ASN A N 1
ATOM 797 C CA . ASN A 1 103 ? 32.989 -45.421 0.041 1.00 45.87 598 ASN A CA 1
ATOM 798 C C . ASN A 1 103 ? 31.744 -46.136 -0.361 1.00 49.10 598 ASN A C 1
ATOM 799 O O . ASN A 1 103 ? 30.647 -45.756 0.023 1.00 47.40 598 ASN A O 1
ATOM 804 N N . HIS A 1 104 ? 31.895 -47.175 -1.145 1.00 54.35 599 HIS A N 1
ATOM 805 C CA . HIS A 1 104 ? 30.735 -47.891 -1.591 1.00 59.72 599 HIS A CA 1
ATOM 806 C C . HIS A 1 104 ? 30.666 -49.241 -0.922 1.00 61.88 599 HIS A C 1
ATOM 807 O O . HIS A 1 104 ? 29.823 -49.437 -0.022 1.00 66.43 599 HIS A O 1
#

GO terms:
  GO:0005515 protein binding (F, IPI)
  GO:0003774 cytoskeletal motor activity (F, TAS)
  GO:0005783 endoplasmic reticulum (C, TAS)
  GO:0005794 Golgi apparatus (C, TAS)
  GO:0006890 retr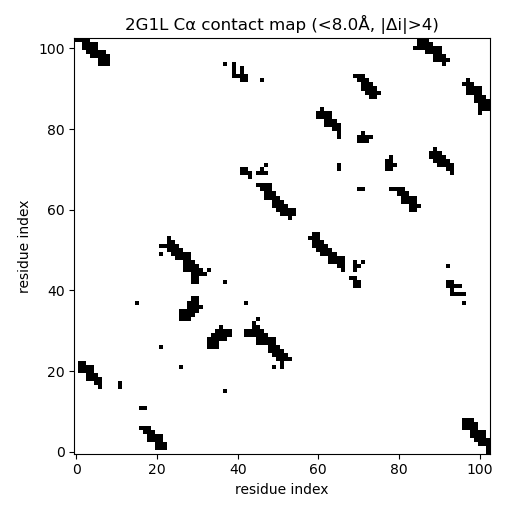ograde vesicle-mediated transport, Golgi to endoplasmic reticulum (P, TAS)
  GO:0003723 RNA binding (F, HDA)

Radius of gyration: 12.79 Å; Cα contacts (8 Å, |Δi|>4): 247; chains: 1; bounding box: 25×37×32 Å

Solvent-accessible surface area: 6152 Å² total; per-residue (Å²): 122,54,3,38,1,39,17,57,37,170,139,43,133,184,99,43,57,108,87,35,80,2,143,109,30,55,18,111,1,0,52,71,130,42,93,5,132,6,95,14,142,62,2,98,97,91,0,2,18,0,85,5,80,82,72,149,118,47,90,36,47,2,23,0,44,24,37,176,63,8,36,0,63,11,72,56,153,99,12,108,123,81,71,70,6,132,68,39,19,104,0,22,0,1,119,85,10,23,2,90,1,49,68

Sequence (103 aa):
STPHLVNLNEDPLMSECLLYHIKDGVTRVGQVDMDIKLTGQFIREQHCLFRSIPQPDGEVVVTLEPCEGAETYVNGKLVTEPLVLKSGNRIVMGKNHVFRFNH

Secondary structure (DSSP, 8-state):
---EEEE--SS--SSS--EEE--SEEEEEESSS-SEE---TT--SEEEEEEEEE-TTS-EEEEEEE-TT--EEETTEEP-S-EE--TT-EEEETTTEEEEEE-

Organism: Homo sapiens (NCBI:txid9606)

CATH classification: 2.60.200.20

InterPro domains:
  IPR000253 Forkhead-associated (FHA) domain [PF00498] (524-590)
  IPR001752 Kinesin motor domain [PF00225] (11-348)
  IPR001752 Kinesin motor domain [PR00380] (88-109)
  IPR001752 Kinesin motor domain [PR00380] (208-225)
  IPR001752 Kinesin motor domain [PR00380] (243-261)
  IPR001752 Kinesin motor domain [PR00380] (298-319)
  IPR001752 Kinesin motor domain [PS50067] (5-348)
  IPR001752 Kinesin motor domain [SM00129] (3-356)
  IPR008984 SMAD/FHA domain superfamily [SSF49879] (498-599)
  IPR019821 Kinesin motor domain, conserved site [PS00411] (242-253)
  IPR027417 P-loop containing nucleoside triphosphate hydrolase [SSF52540] (5-358)
  IPR032405 Kinesin-associated [PF16183] (352-522)
  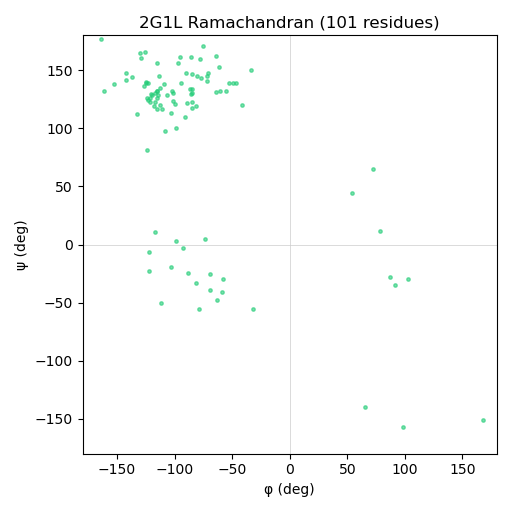IPR036961 Kinesin motor domain superfamily [G3DSA:3.40.850.10] (4-372)